Protein AF-A0A4U9IUX3-F1 (afdb_monomer_lite)

InterPro domains:
  IPR021675 Protein of unknown function DUF3261 [PF11659] (1-120)

Sequence (122 aa):
MLNADAQKVTLAGLSSVGIRLFLATYDATGIHTEQSIVVPQLPPASQVLADVMLSHWPIDAWLPQLPKGWTLRDRGDRRELRNADGALVTEIVYLQRKGKRQPISIEQQAFHYHITIQYLDD

pLDDT: mean 92.59, std 6.25, range [53.72, 98.5]

Foldseek 3Di:
DWDDDPFKIKDWDADPVGHTQKIWMQGPVGIDIDGPDDDPLDDDPVVVVVQVCVQPDDPVVCVVVDDPLWDWDDDPQWIFTADNVRHTAKIWGWDQDPNDTHTQKIQGDVSGDMDGDDDPDD

Organism: NCBI:txid83655

Radius of gyration: 14.85 Å; chains: 1; bounding box: 35×32×42 Å

Structure (mmCIF, N/CA/C/O backbone):
data_AF-A0A4U9IUX3-F1
#
_entry.id   AF-A0A4U9IUX3-F1
#
loop_
_atom_site.group_PDB
_atom_site.id
_atom_site.type_symbol
_atom_site.label_atom_id
_atom_site.label_alt_id
_atom_site.label_comp_id
_atom_site.label_asym_id
_atom_site.label_entity_id
_atom_site.label_seq_id
_atom_site.pdbx_PDB_ins_code
_atom_site.Cartn_x
_atom_site.Cartn_y
_atom_site.Cartn_z
_atom_site.occupancy
_atom_site.B_iso_or_equiv
_atom_site.auth_seq_id
_atom_site.auth_comp_id
_atom_site.auth_asym_id
_atom_site.auth_atom_id
_atom_site.pdbx_PDB_model_num
ATOM 1 N N . MET A 1 1 ? 0.260 -1.739 13.385 1.00 86.25 1 MET A N 1
ATOM 2 C CA . MET A 1 1 ? 0.696 -3.154 13.416 1.00 86.25 1 MET A CA 1
ATOM 3 C C . MET A 1 1 ? 0.174 -3.853 12.174 1.00 86.25 1 MET A C 1
ATOM 5 O O . MET A 1 1 ? -1.020 -3.744 11.920 1.00 86.25 1 MET A O 1
ATOM 9 N N . LEU A 1 2 ? 1.047 -4.512 11.410 1.00 90.00 2 LEU A N 1
ATOM 10 C CA . LEU A 1 2 ? 0.697 -5.267 10.202 1.00 90.00 2 LEU A CA 1
ATOM 11 C C . LEU A 1 2 ? 0.809 -6.766 10.497 1.00 90.00 2 LEU A C 1
ATOM 13 O O . LEU A 1 2 ? 1.804 -7.197 11.073 1.00 90.00 2 LEU A O 1
ATOM 17 N N . ASN A 1 3 ? -0.192 -7.542 10.102 1.00 91.50 3 ASN A N 1
ATOM 18 C CA . ASN A 1 3 ? -0.169 -8.999 10.145 1.00 91.50 3 ASN A CA 1
ATOM 19 C C . ASN A 1 3 ? -0.665 -9.539 8.799 1.00 91.50 3 ASN A C 1
ATOM 21 O O . ASN A 1 3 ? -1.592 -8.973 8.222 1.00 91.50 3 ASN A O 1
ATOM 25 N N . ALA A 1 4 ? -0.045 -10.595 8.289 1.00 91.19 4 ALA A N 1
ATOM 26 C CA . ALA A 1 4 ? -0.413 -11.207 7.023 1.00 91.19 4 ALA A CA 1
ATOM 27 C C . ALA A 1 4 ? -0.223 -12.722 7.094 1.00 91.19 4 ALA A C 1
ATOM 29 O O . ALA A 1 4 ? 0.810 -13.207 7.556 1.00 91.19 4 ALA A O 1
ATOM 30 N N . ASP A 1 5 ? -1.212 -13.451 6.593 1.00 92.25 5 ASP A N 1
ATOM 31 C CA . ASP A 1 5 ? -1.169 -14.893 6.385 1.00 92.25 5 ASP A CA 1
ATOM 32 C C . ASP A 1 5 ? -1.716 -15.237 4.985 1.00 92.25 5 ASP A C 1
ATOM 34 O O . ASP A 1 5 ? -1.928 -14.359 4.147 1.00 92.25 5 ASP A O 1
ATOM 38 N N . ALA A 1 6 ? -1.907 -16.526 4.696 1.00 90.12 6 ALA A N 1
ATOM 39 C CA . ALA A 1 6 ? -2.390 -16.976 3.390 1.00 90.12 6 ALA A CA 1
ATOM 40 C C . ALA A 1 6 ? -3.852 -16.585 3.086 1.00 90.12 6 ALA A C 1
ATOM 42 O O . ALA A 1 6 ? -4.277 -16.704 1.940 1.00 90.12 6 ALA A O 1
ATOM 43 N N . GLN A 1 7 ? -4.632 -16.182 4.090 1.00 92.94 7 GLN A N 1
ATOM 44 C CA . GLN A 1 7 ? -6.061 -15.882 3.978 1.00 92.94 7 GLN A CA 1
ATOM 45 C C . GLN A 1 7 ? -6.350 -14.383 4.032 1.00 92.94 7 GLN A C 1
ATOM 47 O O . GLN A 1 7 ? -7.310 -13.928 3.407 1.00 92.94 7 GLN A O 1
ATOM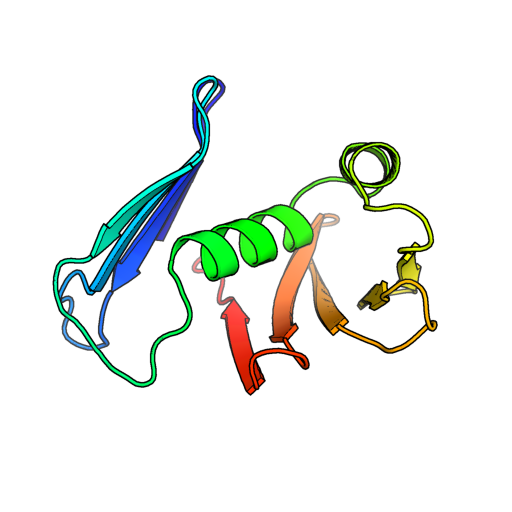 52 N N . LYS A 1 8 ? -5.559 -13.617 4.790 1.00 94.94 8 LYS A N 1
ATOM 53 C CA . LYS A 1 8 ? -5.837 -12.199 5.011 1.00 94.94 8 LYS A CA 1
ATOM 54 C C . LYS A 1 8 ? -4.609 -11.362 5.339 1.00 94.94 8 LYS A C 1
ATOM 56 O O . LYS A 1 8 ? -3.591 -11.847 5.831 1.00 94.94 8 LYS A O 1
ATOM 61 N N . VAL A 1 9 ? -4.773 -10.059 5.144 1.00 95.75 9 VAL A N 1
ATOM 62 C CA . VAL A 1 9 ? -3.866 -9.010 5.614 1.00 95.75 9 VAL A CA 1
ATOM 63 C C . VAL A 1 9 ? -4.634 -8.104 6.562 1.00 95.75 9 VAL A C 1
ATOM 65 O O . VAL A 1 9 ? -5.714 -7.628 6.228 1.00 95.75 9 VAL A O 1
ATOM 68 N N . THR A 1 10 ? -4.078 -7.832 7.735 1.00 95.56 10 THR A N 1
ATOM 69 C CA . THR A 1 10 ? -4.688 -6.966 8.742 1.00 95.56 10 THR A CA 1
ATOM 70 C C . THR A 1 10 ? -3.734 -5.848 9.143 1.00 95.56 10 THR A C 1
ATOM 72 O O . THR A 1 10 ? -2.580 -6.092 9.497 1.00 95.56 10 THR A O 1
ATOM 75 N N . LEU A 1 11 ? -4.236 -4.615 9.146 1.00 95.69 11 LEU A N 1
ATOM 76 C CA . LEU A 1 11 ? -3.534 -3.419 9.594 1.00 95.69 11 LEU A CA 1
ATOM 77 C C . LEU A 1 11 ? -4.312 -2.738 10.723 1.00 95.69 11 LEU A C 1
ATOM 79 O O . LEU A 1 11 ? -5.419 -2.243 10.526 1.00 95.69 11 LEU A O 1
ATOM 83 N N . ALA A 1 12 ? -3.704 -2.670 11.905 1.00 94.31 12 ALA A N 1
ATOM 84 C CA . ALA A 1 12 ? -4.214 -1.891 13.029 1.00 94.31 12 ALA A CA 1
ATOM 85 C C . ALA A 1 12 ? -3.469 -0.554 13.144 1.00 94.31 12 ALA A C 1
ATOM 87 O O . ALA A 1 12 ? -2.236 -0.540 13.260 1.00 94.31 12 ALA A O 1
ATOM 88 N N . GLY A 1 13 ? -4.215 0.550 13.159 1.00 92.25 13 GLY A N 1
ATOM 89 C CA . GLY A 1 13 ? -3.711 1.885 13.473 1.00 92.25 13 GLY A CA 1
ATOM 90 C C . GLY A 1 13 ? -3.863 2.176 14.963 1.00 92.25 13 GLY A C 1
ATOM 91 O O . GLY A 1 13 ? -4.965 2.062 15.500 1.00 92.25 13 GLY A O 1
ATOM 92 N N . LEU A 1 14 ? -2.772 2.549 15.630 1.00 92.12 14 LEU A N 1
ATOM 93 C CA . LEU A 1 14 ? -2.757 2.898 17.052 1.00 92.12 14 LEU A CA 1
ATOM 94 C C . LEU A 1 14 ? -2.326 4.358 17.223 1.00 92.12 14 LEU A C 1
ATOM 96 O O . LEU A 1 14 ? -1.490 4.845 16.463 1.00 92.12 14 LEU A O 1
ATOM 100 N N . SER A 1 15 ? -2.870 5.050 18.222 1.00 89.62 15 SER A N 1
ATOM 101 C CA . SER A 1 15 ? -2.337 6.339 18.667 1.00 89.62 15 SER A CA 1
ATOM 102 C C . SER A 1 15 ? -1.014 6.150 19.417 1.00 89.62 15 SER A C 1
ATOM 104 O O . SER A 1 15 ? -0.673 5.042 19.834 1.00 89.62 15 SER A O 1
ATOM 106 N N . SER A 1 16 ? -0.295 7.247 19.664 1.00 86.00 16 SER A N 1
ATOM 107 C CA . SER A 1 16 ? 0.950 7.240 20.448 1.00 86.00 16 SER A CA 1
ATOM 108 C C . SER A 1 16 ? 0.783 6.731 21.885 1.00 86.00 16 SER A C 1
ATOM 110 O O . SER A 1 16 ? 1.753 6.291 22.490 1.00 86.00 16 SER A O 1
ATOM 112 N N . VAL A 1 17 ? -0.441 6.757 22.423 1.00 90.62 17 VAL A N 1
ATOM 113 C CA . VAL A 1 17 ? -0.786 6.253 23.764 1.00 90.62 17 VAL A CA 1
ATOM 114 C C . VAL A 1 17 ? -1.449 4.867 23.732 1.00 90.62 17 VAL A C 1
ATOM 116 O O . VAL A 1 17 ? -1.966 4.408 24.745 1.00 90.62 17 VAL A O 1
ATOM 119 N N . GLY A 1 18 ? -1.462 4.193 22.576 1.00 89.12 18 GLY A N 1
ATOM 120 C CA . GLY A 1 18 ? -1.949 2.815 22.434 1.00 89.12 18 GLY A CA 1
ATOM 121 C C . GLY A 1 18 ? -3.448 2.660 22.152 1.00 89.12 18 GLY A C 1
ATOM 122 O O . GLY A 1 18 ? -3.952 1.539 22.147 1.00 89.12 18 GLY A O 1
ATOM 123 N N . ILE A 1 19 ? -4.180 3.745 21.880 1.00 90.44 19 ILE A N 1
ATOM 124 C CA . ILE A 1 19 ? -5.609 3.665 21.527 1.00 90.44 19 ILE A CA 1
ATOM 125 C C . ILE A 1 19 ? -5.746 3.139 20.098 1.00 90.44 19 ILE A C 1
ATOM 127 O O . ILE A 1 19 ? -5.134 3.683 19.180 1.00 90.44 19 ILE A O 1
ATOM 131 N N . ARG A 1 20 ? -6.592 2.126 19.878 1.00 92.31 20 ARG A N 1
ATOM 132 C CA . ARG A 1 20 ? -6.896 1.617 18.533 1.00 92.31 20 ARG A CA 1
ATOM 133 C C . ARG A 1 20 ? -7.739 2.622 17.756 1.00 92.31 20 ARG A C 1
ATOM 135 O O . ARG A 1 20 ? -8.924 2.762 18.032 1.00 92.31 20 ARG A O 1
ATOM 142 N N . LEU A 1 21 ? -7.148 3.269 16.759 1.00 92.06 21 LEU A N 1
ATOM 143 C CA . LEU A 1 21 ? -7.811 4.238 15.884 1.00 92.06 21 LEU A CA 1
ATOM 144 C C . LEU A 1 21 ? -8.662 3.531 14.825 1.00 92.06 21 LEU A C 1
ATOM 146 O O . LEU A 1 21 ? -9.826 3.877 14.628 1.00 92.06 21 LEU A O 1
ATOM 150 N N . PHE A 1 22 ? -8.094 2.503 14.191 1.00 93.50 22 PHE A N 1
ATOM 151 C CA . PHE A 1 22 ? -8.782 1.693 13.193 1.00 93.50 22 PHE A CA 1
ATOM 152 C C . PHE A 1 22 ? -8.218 0.272 13.108 1.00 93.50 22 PHE A C 1
ATOM 154 O O . PHE A 1 22 ? -7.092 -0.001 13.539 1.00 93.50 22 PHE A O 1
ATOM 161 N N . LEU A 1 23 ? -8.994 -0.610 12.488 1.00 95.12 23 LEU A N 1
ATOM 162 C CA . LEU A 1 23 ? -8.582 -1.913 11.986 1.00 95.12 23 LEU A CA 1
ATOM 163 C C . LEU A 1 23 ? -9.016 -2.017 10.522 1.00 95.12 23 LEU A C 1
ATOM 165 O O . LEU A 1 23 ? -10.178 -1.774 10.215 1.00 95.12 23 LEU A O 1
ATOM 169 N N . ALA A 1 24 ? -8.103 -2.376 9.628 1.00 96.19 24 ALA A N 1
ATOM 170 C CA . ALA A 1 24 ? -8.404 -2.678 8.235 1.00 96.19 24 ALA A CA 1
ATOM 171 C C . ALA A 1 24 ? -7.999 -4.122 7.939 1.00 96.19 24 ALA A C 1
ATOM 173 O O . ALA A 1 24 ? -6.876 -4.516 8.251 1.00 96.19 24 ALA A O 1
ATOM 174 N N . THR A 1 25 ? -8.896 -4.900 7.345 1.00 96.75 25 THR A N 1
ATOM 175 C CA . THR A 1 25 ? -8.646 -6.287 6.946 1.00 96.75 25 THR A CA 1
ATOM 176 C C . THR A 1 25 ? -8.934 -6.439 5.465 1.00 96.75 25 THR A C 1
ATOM 178 O O . THR A 1 25 ? -10.001 -6.045 5.010 1.00 96.75 25 THR A O 1
ATOM 181 N N . TYR A 1 26 ? -7.991 -7.005 4.725 1.00 95.44 26 TYR A N 1
ATOM 182 C CA . TYR A 1 26 ? -8.184 -7.452 3.354 1.00 95.44 26 TYR A CA 1
ATOM 183 C C . TYR A 1 26 ? -8.206 -8.978 3.323 1.00 95.44 26 TYR A C 1
ATOM 185 O O . TYR A 1 26 ? -7.259 -9.612 3.792 1.00 95.44 26 TYR A O 1
ATOM 193 N N . ASP A 1 27 ? -9.277 -9.551 2.785 1.00 94.94 27 ASP A N 1
ATOM 194 C CA . ASP A 1 27 ? -9.450 -10.990 2.581 1.00 94.94 27 ASP A CA 1
ATOM 195 C C . ASP A 1 27 ? -10.153 -11.271 1.240 1.00 94.94 27 ASP A C 1
ATOM 197 O O . ASP A 1 27 ? -10.367 -10.371 0.423 1.00 94.94 27 ASP A O 1
ATOM 201 N N . ALA A 1 28 ? -10.520 -12.532 0.995 1.00 93.62 28 ALA A N 1
ATOM 202 C CA . ALA A 1 28 ? -11.162 -12.958 -0.250 1.00 93.62 28 ALA A CA 1
ATOM 203 C C . ALA A 1 28 ? -12.500 -12.247 -0.554 1.00 93.62 28 ALA A C 1
ATOM 205 O O . ALA A 1 28 ? -12.955 -12.263 -1.696 1.00 93.62 28 ALA A O 1
ATOM 206 N N . THR A 1 29 ? -13.139 -11.641 0.448 1.00 93.75 29 THR A N 1
ATOM 207 C CA . THR A 1 29 ? -14.429 -10.947 0.326 1.00 93.75 29 THR A CA 1
ATOM 208 C C . THR A 1 29 ? -14.288 -9.433 0.158 1.00 93.75 29 THR A C 1
ATOM 210 O O . THR A 1 29 ? -15.280 -8.758 -0.115 1.00 93.75 29 THR A O 1
ATOM 213 N N . GLY A 1 30 ? -13.069 -8.894 0.262 1.00 92.50 30 GLY A N 1
ATOM 214 C CA . GLY A 1 30 ? -12.770 -7.482 0.037 1.00 92.50 30 GLY A CA 1
ATOM 215 C C . GLY A 1 30 ? -12.062 -6.820 1.216 1.00 92.50 30 GLY A C 1
ATOM 216 O O . GLY A 1 30 ? -11.320 -7.461 1.958 1.00 92.50 30 GLY A O 1
ATOM 217 N N . ILE A 1 31 ? -12.250 -5.503 1.345 1.00 93.75 31 ILE A N 1
ATOM 218 C CA . ILE A 1 31 ? -11.666 -4.693 2.419 1.00 93.75 31 ILE A CA 1
ATOM 219 C C . ILE A 1 31 ? -12.740 -4.384 3.461 1.00 93.75 31 ILE A C 1
ATOM 221 O O . ILE A 1 31 ? -13.759 -3.772 3.146 1.00 93.75 31 ILE A O 1
ATOM 225 N N . HIS A 1 32 ? -12.455 -4.727 4.713 1.00 95.06 32 HIS A N 1
ATOM 226 C CA . HIS A 1 32 ? -13.291 -4.456 5.879 1.00 95.06 32 HIS A CA 1
ATOM 227 C C . HIS A 1 32 ? -12.586 -3.470 6.797 1.00 95.06 32 HIS A C 1
ATOM 229 O O . HIS A 1 32 ? -11.426 -3.678 7.154 1.00 95.06 32 HIS A O 1
ATOM 235 N N . THR A 1 33 ? -13.272 -2.402 7.200 1.00 93.81 33 THR A N 1
ATOM 236 C CA . THR A 1 33 ? -12.700 -1.383 8.087 1.00 93.81 33 THR A CA 1
ATOM 237 C C . THR A 1 33 ? -13.558 -1.178 9.324 1.00 93.81 33 THR A C 1
ATOM 239 O O . THR A 1 33 ? -14.740 -0.863 9.216 1.00 93.81 33 THR A O 1
ATOM 242 N N . GLU A 1 34 ? -12.939 -1.268 10.494 1.00 92.50 34 GLU A N 1
ATOM 243 C CA . GLU A 1 34 ? -13.504 -0.811 11.759 1.00 92.50 34 GLU A CA 1
ATOM 244 C C . GLU A 1 34 ? -12.807 0.486 12.158 1.00 92.50 34 GLU A C 1
ATOM 246 O O . GLU A 1 34 ? -11.586 0.512 12.321 1.00 92.50 34 GLU A O 1
ATOM 251 N N . GLN A 1 35 ? -13.567 1.561 12.353 1.00 88.44 35 GLN A N 1
ATOM 252 C CA . GLN A 1 35 ? -13.037 2.818 12.869 1.00 88.44 35 GLN A CA 1
ATOM 253 C C . GLN A 1 35 ? -13.539 3.018 14.295 1.00 88.44 35 GLN A C 1
ATOM 255 O O . GLN A 1 35 ? -14.735 3.186 14.518 1.00 88.44 35 GLN A O 1
ATOM 260 N N . SER A 1 36 ? -12.628 2.982 15.269 1.00 84.50 36 SER A N 1
ATOM 261 C CA . SER A 1 36 ? -13.020 3.104 16.678 1.00 84.50 36 SER A CA 1
ATOM 262 C C . SER A 1 36 ? -13.339 4.553 17.054 1.00 84.50 36 SER A C 1
ATOM 264 O O . SER A 1 36 ? -14.128 4.790 17.962 1.00 84.50 36 SER A O 1
ATOM 266 N N . ILE A 1 37 ? -12.684 5.523 16.401 1.00 80.31 37 ILE A N 1
ATOM 267 C CA . ILE A 1 37 ? -12.830 6.960 16.670 1.00 80.31 37 ILE A CA 1
ATOM 268 C C . ILE A 1 37 ? -12.744 7.733 15.349 1.00 80.31 37 ILE A C 1
ATOM 270 O O . ILE A 1 37 ? -11.856 7.491 14.526 1.00 80.31 37 ILE A O 1
ATOM 274 N N . VAL A 1 38 ? -13.641 8.701 15.156 1.00 74.00 38 VAL A N 1
ATOM 275 C CA . VAL A 1 38 ? -13.556 9.648 14.038 1.00 74.00 38 VAL A CA 1
ATOM 276 C C . VAL A 1 38 ? -12.523 10.717 14.377 1.00 74.00 38 VAL A C 1
ATOM 278 O O . VAL A 1 38 ? -12.738 11.549 15.254 1.00 74.00 38 VAL A O 1
ATOM 281 N N . VAL A 1 39 ? -11.394 10.689 13.674 1.00 77.06 39 VAL A N 1
ATOM 282 C CA . VAL A 1 39 ? -10.344 11.705 13.775 1.00 77.06 39 VAL A CA 1
ATOM 283 C C . VAL A 1 39 ? -10.274 12.403 12.416 1.00 77.06 39 VAL A C 1
ATOM 285 O O . VAL A 1 39 ? -9.842 11.767 11.457 1.00 77.06 39 VAL A O 1
ATOM 288 N N . PRO A 1 40 ? -10.697 13.677 12.296 1.00 74.50 40 PRO A N 1
ATOM 289 C CA . PRO A 1 40 ? -10.865 14.351 11.001 1.00 74.50 40 PRO A CA 1
ATOM 290 C C . PRO A 1 40 ? -9.610 14.415 10.124 1.00 74.50 40 PRO A C 1
ATOM 292 O O . PRO A 1 40 ? -9.716 14.575 8.916 1.00 74.50 40 PRO A O 1
ATOM 295 N N . GLN A 1 41 ? -8.428 14.318 10.732 1.00 80.31 41 GLN A N 1
ATOM 296 C CA . GLN A 1 41 ? -7.144 14.403 10.037 1.00 80.31 41 GLN A CA 1
ATOM 297 C C . GLN A 1 41 ? -6.552 13.034 9.676 1.00 80.31 41 GLN A C 1
ATOM 299 O O . GLN A 1 41 ? -5.478 12.983 9.083 1.00 80.31 41 GLN A O 1
ATOM 304 N N . LEU A 1 42 ? -7.202 11.924 10.049 1.00 83.19 42 LEU A N 1
ATOM 305 C CA . LEU A 1 42 ? -6.707 10.605 9.671 1.00 83.19 42 LEU A CA 1
ATOM 306 C C . LEU A 1 42 ? -7.140 10.253 8.245 1.00 83.19 42 LEU A C 1
ATOM 308 O O . LEU A 1 42 ? -8.318 10.404 7.912 1.00 83.19 42 LEU A O 1
ATOM 312 N N . PRO A 1 43 ? -6.224 9.716 7.423 1.00 87.50 43 PRO A N 1
ATOM 313 C CA . PRO A 1 43 ? -6.607 9.139 6.147 1.00 87.50 43 PRO A CA 1
ATOM 314 C C . PRO A 1 43 ? -7.533 7.926 6.348 1.00 87.50 43 PRO A C 1
ATOM 316 O O . PRO A 1 43 ? -7.479 7.266 7.394 1.00 87.50 43 PRO A O 1
ATOM 319 N N . PRO A 1 44 ? -8.362 7.582 5.345 1.00 89.81 44 PRO A N 1
ATOM 320 C CA . PRO A 1 44 ? -9.192 6.384 5.395 1.00 89.81 44 PRO A CA 1
ATOM 321 C C . PRO A 1 44 ? -8.356 5.120 5.634 1.00 89.81 44 PRO A C 1
ATOM 323 O O . PRO A 1 44 ? -7.348 4.895 4.967 1.00 89.81 44 PRO A O 1
ATOM 326 N N . ALA A 1 45 ? -8.800 4.252 6.547 1.00 92.38 45 ALA A N 1
ATOM 327 C CA . ALA A 1 45 ? -8.068 3.037 6.919 1.00 92.38 45 ALA A CA 1
ATOM 328 C C . ALA A 1 45 ? -7.797 2.100 5.725 1.00 92.38 45 ALA A C 1
ATOM 330 O O . ALA A 1 45 ? -6.725 1.503 5.627 1.00 92.38 45 ALA A O 1
ATOM 331 N N . SER A 1 46 ? -8.751 2.005 4.795 1.00 92.38 46 SER A N 1
ATOM 332 C CA . SER A 1 46 ? -8.613 1.248 3.547 1.00 92.38 46 SER A CA 1
ATOM 333 C C . SER A 1 46 ? -7.510 1.803 2.646 1.00 92.38 46 SER A C 1
ATOM 335 O O . SER A 1 46 ? -6.762 1.026 2.058 1.00 92.38 46 SER A O 1
ATOM 337 N N . GLN A 1 47 ? -7.369 3.129 2.577 1.00 92.31 47 GLN A N 1
ATOM 338 C CA . GLN A 1 47 ? -6.324 3.788 1.799 1.00 92.31 47 GLN A CA 1
ATOM 339 C C . GLN A 1 47 ? -4.941 3.519 2.409 1.00 92.31 47 GLN A C 1
ATOM 341 O O . GLN A 1 47 ? -4.022 3.134 1.690 1.00 92.31 47 GLN A O 1
ATOM 346 N N . VAL A 1 48 ? -4.807 3.631 3.736 1.00 94.25 48 VAL A N 1
ATOM 347 C CA . VAL A 1 48 ? -3.548 3.302 4.427 1.00 94.25 48 VAL A CA 1
ATOM 348 C C . VAL A 1 48 ? -3.169 1.837 4.195 1.00 94.25 48 VAL A C 1
ATOM 350 O O . VAL A 1 48 ? -2.010 1.537 3.911 1.00 94.25 48 VAL A O 1
ATOM 353 N N . LEU A 1 49 ? -4.135 0.914 4.277 1.00 95.25 49 LEU A N 1
ATOM 354 C CA . LEU A 1 49 ? -3.897 -0.499 3.979 1.00 95.25 49 LEU A CA 1
ATOM 355 C C . LEU A 1 49 ? -3.432 -0.700 2.530 1.00 95.25 49 LEU A C 1
ATOM 357 O O . LEU A 1 49 ? -2.450 -1.407 2.309 1.00 95.25 49 LEU A O 1
ATOM 361 N N . ALA A 1 50 ? -4.088 -0.057 1.562 1.00 93.75 50 ALA A N 1
ATOM 362 C CA . ALA A 1 50 ? -3.718 -0.146 0.153 1.00 93.75 50 ALA A CA 1
ATOM 363 C C . ALA A 1 50 ? -2.284 0.348 -0.100 1.00 93.75 50 ALA A C 1
ATOM 365 O O . ALA A 1 50 ? -1.517 -0.343 -0.767 1.00 93.75 50 ALA A O 1
ATOM 366 N N . ASP A 1 51 ? -1.886 1.478 0.488 1.00 95.62 51 ASP A N 1
ATOM 367 C CA . ASP A 1 51 ? -0.521 2.006 0.375 1.00 95.62 51 ASP A CA 1
ATOM 368 C C . ASP A 1 51 ? 0.518 1.060 1.003 1.00 95.62 51 ASP A C 1
ATOM 370 O O . ASP A 1 51 ? 1.573 0.787 0.417 1.00 95.62 51 ASP A O 1
ATOM 374 N N . VAL A 1 52 ? 0.211 0.484 2.171 1.00 95.44 52 VAL A N 1
ATOM 375 C CA . VAL A 1 52 ? 1.081 -0.509 2.819 1.00 95.44 52 VAL A CA 1
ATOM 376 C C . VAL A 1 52 ? 1.211 -1.769 1.956 1.00 95.44 52 VAL A C 1
ATOM 378 O O . VAL A 1 52 ? 2.323 -2.270 1.784 1.00 95.44 52 VAL A O 1
ATOM 381 N N . MET A 1 53 ? 0.132 -2.258 1.347 1.00 94.56 53 MET A N 1
ATOM 382 C CA . MET A 1 53 ? 0.199 -3.388 0.413 1.00 94.56 53 MET A CA 1
ATOM 383 C C . MET A 1 53 ? 0.985 -3.032 -0.860 1.00 94.56 53 MET A C 1
ATOM 385 O O . MET A 1 53 ? 1.836 -3.808 -1.301 1.00 94.56 53 MET A O 1
ATOM 389 N N . LEU A 1 54 ? 0.770 -1.842 -1.425 1.00 95.81 54 LEU A N 1
ATOM 390 C CA . LEU A 1 54 ? 1.488 -1.343 -2.603 1.00 95.81 54 LEU A CA 1
ATOM 391 C C . LEU A 1 54 ? 2.999 -1.257 -2.359 1.00 95.81 54 LEU A C 1
ATOM 393 O O . LEU A 1 54 ? 3.796 -1.532 -3.262 1.00 95.81 54 LEU A O 1
ATOM 397 N N . SER A 1 55 ? 3.397 -0.916 -1.132 1.00 96.38 55 SER A N 1
ATOM 398 C CA . SER A 1 55 ? 4.804 -0.849 -0.742 1.00 96.38 55 SER A CA 1
ATOM 399 C C . SER A 1 55 ? 5.468 -2.222 -0.608 1.00 96.38 55 SER A C 1
ATOM 401 O O . SER A 1 55 ? 6.643 -2.337 -0.947 1.00 96.38 55 SER A O 1
ATOM 403 N N . HIS A 1 56 ? 4.747 -3.268 -0.192 1.00 94.31 56 HIS A N 1
ATOM 404 C CA . HIS A 1 56 ? 5.338 -4.586 0.087 1.00 94.31 56 HIS A CA 1
ATOM 405 C C . HIS A 1 56 ? 5.242 -5.591 -1.070 1.00 94.31 56 HIS A C 1
ATOM 407 O O . HIS A 1 56 ? 6.139 -6.419 -1.231 1.00 94.31 56 HIS A O 1
ATOM 413 N N . TRP A 1 57 ? 4.180 -5.554 -1.877 1.00 92.75 57 TRP A N 1
ATOM 414 C CA . TRP A 1 57 ? 3.960 -6.577 -2.905 1.00 92.75 57 TRP A CA 1
ATOM 415 C C . TRP A 1 57 ? 4.851 -6.359 -4.140 1.00 92.75 57 TRP A C 1
ATOM 417 O O . TRP A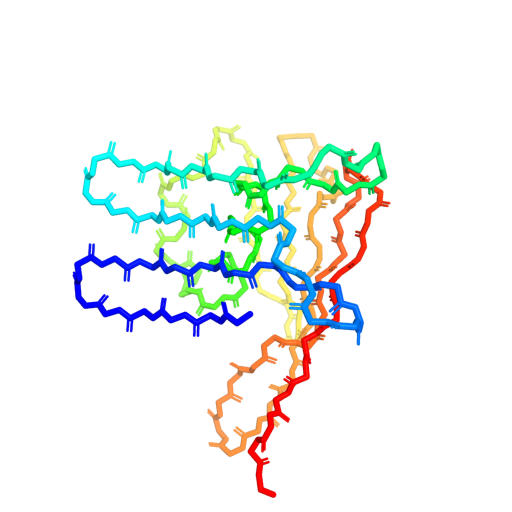 1 57 ? 5.198 -5.217 -4.466 1.00 92.75 57 TRP A O 1
ATOM 427 N N . PRO A 1 58 ? 5.216 -7.431 -4.872 1.00 93.88 58 PRO A N 1
ATOM 428 C CA . PRO A 1 58 ? 5.933 -7.312 -6.139 1.00 93.88 58 PRO A CA 1
ATOM 429 C C . PRO A 1 58 ? 5.177 -6.433 -7.138 1.00 93.88 58 PRO A C 1
ATOM 431 O O . PRO A 1 58 ? 3.948 -6.452 -7.185 1.00 93.88 58 PRO A O 1
ATOM 434 N N . ILE A 1 59 ? 5.912 -5.676 -7.957 1.00 94.75 59 ILE A N 1
ATOM 435 C CA . ILE A 1 59 ? 5.310 -4.760 -8.935 1.00 94.75 59 ILE A CA 1
ATOM 436 C C . ILE A 1 59 ? 4.406 -5.502 -9.928 1.00 94.75 59 ILE A C 1
ATOM 438 O O . ILE A 1 59 ? 3.302 -5.046 -10.216 1.00 94.75 59 ILE A O 1
ATOM 442 N N . ASP A 1 60 ? 4.820 -6.695 -10.354 1.00 95.00 60 ASP A N 1
ATOM 443 C CA . ASP A 1 60 ? 4.099 -7.515 -11.330 1.00 95.00 60 ASP A CA 1
ATOM 444 C C . ASP A 1 60 ? 2.748 -8.019 -10.810 1.00 95.00 60 ASP A C 1
ATOM 446 O O . ASP A 1 60 ? 1.837 -8.251 -11.599 1.00 95.00 60 ASP A O 1
ATOM 450 N N . ALA A 1 61 ? 2.582 -8.139 -9.488 1.00 93.75 61 ALA A N 1
ATOM 451 C CA . ALA A 1 61 ? 1.291 -8.478 -8.891 1.00 93.75 61 ALA A CA 1
ATOM 452 C C . ALA A 1 61 ? 0.291 -7.310 -8.977 1.00 93.75 61 ALA A C 1
ATOM 454 O O . ALA A 1 61 ? -0.919 -7.530 -8.992 1.00 93.75 61 ALA A O 1
ATOM 455 N N . TRP A 1 62 ? 0.792 -6.073 -9.045 1.00 94.44 62 TRP A N 1
ATOM 456 C CA . TRP A 1 62 ? -0.023 -4.861 -9.095 1.00 94.44 62 TRP A CA 1
ATOM 457 C C . TRP A 1 62 ? -0.351 -4.407 -10.509 1.00 94.44 62 TRP A C 1
ATOM 459 O O . TRP A 1 62 ? -1.458 -3.927 -10.732 1.00 94.44 62 TRP A O 1
ATOM 469 N N . LEU A 1 63 ? 0.577 -4.551 -11.461 1.00 94.62 63 LEU A N 1
ATOM 470 C CA . LEU A 1 63 ? 0.409 -4.037 -12.826 1.00 94.62 63 LEU A CA 1
ATOM 471 C C . LEU A 1 63 ? -0.930 -4.432 -13.490 1.00 94.62 63 LEU A C 1
ATOM 473 O O . LEU A 1 63 ? -1.560 -3.540 -14.061 1.00 94.62 63 LEU A O 1
ATOM 477 N N . PRO A 1 64 ? -1.425 -5.686 -13.393 1.00 95.12 64 PRO A N 1
ATOM 478 C CA . PRO A 1 64 ? -2.707 -6.072 -13.993 1.00 95.12 64 PRO A CA 1
ATOM 479 C C . PRO A 1 64 ? -3.933 -5.437 -13.322 1.00 95.12 64 PRO A C 1
ATOM 481 O O . PRO A 1 64 ? -4.996 -5.378 -13.930 1.00 95.12 64 PRO A O 1
ATOM 484 N N . GLN A 1 65 ? -3.788 -4.989 -12.074 1.00 93.56 65 GLN A N 1
ATOM 485 C CA . GLN A 1 65 ? -4.871 -4.462 -11.241 1.00 93.56 65 GLN A CA 1
ATOM 486 C C . GLN A 1 65 ? -4.987 -2.934 -11.317 1.00 93.56 65 GLN A C 1
ATOM 488 O O . GLN A 1 65 ? -5.897 -2.351 -10.726 1.00 93.56 65 GLN A O 1
ATOM 493 N N . LEU A 1 66 ? -4.058 -2.261 -12.004 1.00 95.12 66 LEU A N 1
ATOM 494 C CA . LEU A 1 66 ? -4.065 -0.806 -12.095 1.00 95.12 66 LEU A CA 1
ATOM 495 C C . 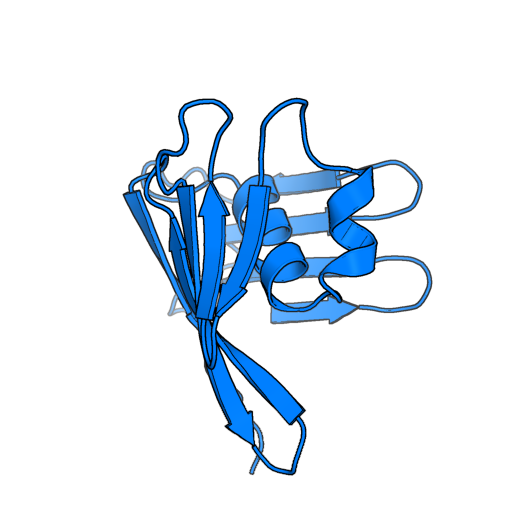LEU A 1 66 ? -5.222 -0.308 -12.974 1.00 95.12 66 LEU A C 1
ATOM 497 O O . LEU A 1 66 ? -5.509 -0.901 -14.019 1.00 95.12 66 LEU A O 1
ATOM 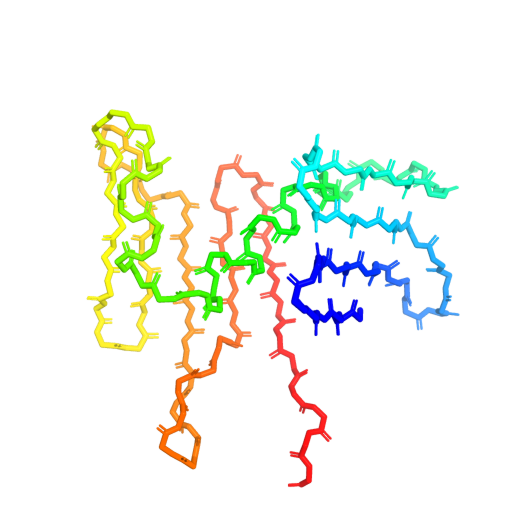501 N N . PRO A 1 67 ? -5.853 0.828 -12.620 1.00 95.38 67 PRO A N 1
ATOM 502 C CA . PRO A 1 67 ? -6.807 1.472 -13.508 1.00 95.38 67 PRO A CA 1
ATOM 503 C C . PRO A 1 67 ? -6.163 1.831 -14.852 1.00 95.38 67 PRO A C 1
ATOM 505 O O . PRO A 1 67 ? -4.960 2.087 -14.952 1.00 95.38 67 PRO A O 1
ATOM 508 N N . LYS A 1 68 ? -6.975 1.906 -15.910 1.00 96.69 68 LYS A N 1
ATOM 509 C CA . LYS A 1 68 ? -6.490 2.229 -17.257 1.00 96.69 68 LYS A CA 1
ATOM 510 C C . LYS A 1 68 ? -5.681 3.535 -17.261 1.00 96.69 68 LYS A C 1
ATOM 512 O O . LYS A 1 68 ? -6.142 4.560 -16.767 1.00 96.69 68 LYS A O 1
ATOM 517 N N . GLY A 1 69 ? -4.492 3.489 -17.861 1.00 96.94 69 GLY A N 1
ATOM 518 C CA . GLY A 1 69 ? -3.585 4.635 -17.990 1.00 96.94 69 GLY A CA 1
ATOM 519 C C . GLY A 1 69 ? -2.695 4.885 -16.771 1.00 96.94 69 GLY A C 1
ATOM 520 O O . GLY A 1 69 ? -1.708 5.603 -16.899 1.00 96.94 69 GLY A O 1
ATOM 521 N N . TRP A 1 70 ? -2.982 4.276 -15.617 1.00 97.81 70 TRP A N 1
ATOM 522 C CA . TRP A 1 70 ? -2.102 4.380 -14.457 1.00 97.81 70 TRP A CA 1
ATOM 523 C C . TRP A 1 70 ? -0.810 3.609 -14.695 1.00 97.81 70 TRP A C 1
ATOM 525 O O . TRP A 1 70 ? -0.774 2.599 -15.401 1.00 97.81 70 TRP A O 1
ATOM 535 N N . THR A 1 71 ? 0.269 4.087 -14.084 1.00 97.81 71 THR A N 1
ATOM 536 C CA . THR A 1 71 ? 1.574 3.434 -14.178 1.00 97.81 71 THR A CA 1
ATOM 537 C C . THR A 1 71 ? 2.174 3.248 -12.798 1.00 97.81 71 THR A C 1
ATOM 539 O O . THR A 1 71 ? 2.107 4.139 -11.957 1.00 97.81 71 THR A O 1
ATOM 542 N N . LEU A 1 72 ? 2.784 2.087 -12.582 1.00 98.12 72 LEU A N 1
ATOM 543 C CA . LEU A 1 72 ? 3.586 1.783 -11.407 1.00 98.12 72 LEU A CA 1
ATOM 544 C C . LEU A 1 72 ? 4.986 1.434 -11.894 1.00 98.12 72 LEU A C 1
ATOM 546 O O . LEU A 1 72 ? 5.129 0.610 -12.799 1.00 98.12 72 LEU A O 1
ATOM 550 N N . ARG A 1 73 ? 6.016 2.091 -11.358 1.00 97.75 73 ARG A N 1
ATOM 551 C CA . ARG A 1 73 ? 7.408 1.863 -11.776 1.00 97.75 73 ARG A CA 1
ATOM 552 C C . ARG A 1 73 ? 8.344 1.862 -10.580 1.00 97.75 73 ARG A C 1
ATOM 554 O O . ARG A 1 73 ? 8.299 2.780 -9.769 1.00 97.75 73 ARG A O 1
ATOM 561 N N . ASP A 1 74 ? 9.228 0.872 -10.526 1.00 96.75 74 ASP A N 1
ATOM 562 C CA . ASP A 1 74 ? 10.381 0.879 -9.627 1.00 96.75 74 ASP A CA 1
ATOM 563 C C . ASP A 1 74 ? 11.561 1.598 -10.306 1.00 96.75 74 ASP A C 1
ATOM 565 O O . ASP A 1 74 ? 11.887 1.331 -11.465 1.00 96.75 74 ASP A O 1
ATOM 569 N N . ARG A 1 75 ? 12.188 2.538 -9.594 1.00 93.88 75 ARG A N 1
ATOM 570 C CA . ARG A 1 75 ? 13.350 3.323 -10.032 1.00 93.88 75 ARG A CA 1
ATOM 571 C C . ARG A 1 75 ? 14.376 3.358 -8.907 1.00 93.88 75 ARG A C 1
ATOM 573 O O . ARG A 1 75 ? 14.248 4.143 -7.974 1.00 93.88 75 ARG A O 1
ATOM 580 N N . GLY A 1 76 ? 15.378 2.486 -8.987 1.00 93.31 76 GLY A N 1
ATOM 581 C CA . GLY A 1 76 ? 16.371 2.341 -7.924 1.00 93.31 76 GLY A CA 1
ATOM 582 C C . GLY A 1 76 ? 15.717 1.968 -6.592 1.00 93.31 76 GLY A C 1
ATOM 583 O O . GLY A 1 76 ? 15.077 0.923 -6.468 1.00 93.31 76 GLY A O 1
ATOM 584 N N . ASP A 1 77 ? 15.867 2.837 -5.602 1.00 95.62 77 ASP A N 1
ATOM 585 C CA . ASP A 1 77 ? 15.308 2.704 -4.260 1.00 95.62 77 ASP A CA 1
ATOM 586 C C . ASP A 1 77 ? 13.883 3.262 -4.131 1.00 95.62 77 ASP A C 1
ATOM 588 O O . ASP A 1 77 ? 13.347 3.293 -3.029 1.00 95.62 77 ASP A O 1
ATOM 592 N N . ARG A 1 78 ? 13.234 3.656 -5.234 1.00 97.50 78 ARG A N 1
ATOM 593 C CA . ARG A 1 78 ? 11.885 4.238 -5.222 1.00 97.50 78 ARG A CA 1
ATOM 594 C C . ARG A 1 78 ? 10.871 3.432 -6.014 1.00 97.50 78 ARG A C 1
ATOM 596 O O . ARG A 1 78 ? 11.222 2.755 -6.980 1.00 97.50 78 ARG A O 1
ATOM 603 N N . ARG A 1 79 ? 9.604 3.531 -5.623 1.00 98.19 79 ARG A N 1
ATOM 604 C CA . ARG A 1 79 ? 8.440 3.132 -6.424 1.00 98.19 79 ARG A CA 1
ATOM 605 C C . ARG A 1 79 ? 7.545 4.340 -6.619 1.00 98.19 79 ARG A C 1
ATOM 607 O O . ARG A 1 79 ? 7.190 5.000 -5.649 1.00 98.19 79 ARG A O 1
ATOM 614 N N . GLU A 1 80 ? 7.163 4.598 -7.859 1.00 98.12 80 GLU A N 1
ATOM 615 C CA . GLU A 1 80 ? 6.269 5.694 -8.223 1.00 98.12 80 GLU A CA 1
ATOM 616 C C . GLU A 1 80 ? 4.969 5.127 -8.797 1.00 98.12 80 GLU A C 1
ATOM 618 O O . GLU A 1 80 ? 4.999 4.397 -9.793 1.00 98.12 80 GLU A O 1
ATOM 623 N N . LEU A 1 81 ? 3.838 5.491 -8.192 1.00 97.88 81 LEU A N 1
ATOM 624 C CA . LEU A 1 81 ? 2.504 5.325 -8.762 1.00 97.88 81 LEU A CA 1
ATOM 625 C C . LEU A 1 81 ? 2.073 6.653 -9.380 1.00 97.88 81 LEU A C 1
ATOM 627 O O . LEU A 1 81 ? 2.022 7.677 -8.695 1.00 97.88 81 LEU A O 1
ATOM 631 N N . ARG A 1 82 ? 1.741 6.636 -10.668 1.00 97.81 82 ARG A N 1
ATOM 632 C CA . ARG A 1 82 ? 1.252 7.803 -11.405 1.00 97.81 82 ARG A CA 1
ATOM 633 C C . ARG A 1 82 ? -0.129 7.534 -11.977 1.00 97.81 82 ARG A C 1
ATOM 635 O O . ARG A 1 82 ? -0.398 6.422 -12.438 1.00 97.81 82 ARG A O 1
ATOM 642 N N . ASN A 1 83 ? -0.981 8.553 -11.959 1.00 97.12 83 ASN A N 1
ATOM 643 C CA . ASN A 1 83 ? -2.318 8.479 -12.544 1.00 97.12 83 ASN A CA 1
ATOM 644 C C . ASN A 1 83 ? -2.265 8.486 -14.086 1.00 97.12 83 ASN A C 1
ATOM 646 O O . ASN A 1 83 ? -1.189 8.538 -14.688 1.00 97.12 83 ASN A O 1
ATOM 650 N N . ALA A 1 84 ? -3.437 8.453 -14.724 1.00 97.31 84 ALA A N 1
ATOM 651 C CA . ALA A 1 84 ? -3.565 8.462 -16.183 1.00 97.31 84 ALA A CA 1
ATOM 652 C C . ALA A 1 84 ? -2.987 9.719 -16.864 1.00 97.31 84 ALA A C 1
ATOM 654 O O . ALA A 1 84 ? -2.552 9.635 -18.010 1.00 97.31 84 ALA A O 1
ATOM 655 N N . ASP A 1 85 ? -2.921 10.846 -16.151 1.00 96.88 85 ASP A N 1
ATOM 656 C CA . ASP A 1 85 ? -2.331 12.102 -16.634 1.00 96.88 85 ASP A CA 1
ATOM 657 C C . ASP A 1 85 ? -0.806 12.160 -16.415 1.00 96.88 85 ASP A C 1
ATOM 659 O O . ASP A 1 85 ? -0.150 13.149 -16.739 1.00 96.88 85 ASP A O 1
ATOM 663 N N . GLY A 1 86 ? -0.216 11.108 -15.835 1.00 96.81 86 GLY A N 1
ATOM 664 C CA . GLY A 1 86 ? 1.205 11.041 -15.497 1.00 96.81 86 GLY A CA 1
ATOM 665 C C . GLY A 1 86 ? 1.590 11.777 -14.209 1.00 96.81 86 GLY A C 1
ATOM 666 O O . GLY A 1 86 ? 2.777 11.800 -13.855 1.00 96.81 86 GLY A O 1
ATOM 667 N N . ALA A 1 87 ? 0.624 12.339 -13.477 1.00 97.25 87 ALA A N 1
ATOM 668 C CA . ALA A 1 87 ? 0.860 12.988 -12.191 1.00 97.25 87 ALA A CA 1
ATOM 669 C C . ALA A 1 87 ? 1.259 11.955 -11.128 1.00 97.25 87 ALA A C 1
ATOM 671 O O . ALA A 1 87 ? 0.701 10.858 -11.075 1.00 97.25 87 ALA A O 1
ATOM 672 N N . LEU A 1 88 ? 2.239 12.300 -10.289 1.00 97.12 88 LEU A N 1
ATOM 673 C CA . LEU A 1 88 ? 2.701 11.449 -9.193 1.00 97.12 88 LEU A CA 1
ATOM 674 C C . LEU A 1 88 ? 1.648 11.421 -8.082 1.00 97.12 88 LEU A C 1
ATOM 676 O O . LEU A 1 88 ? 1.299 12.462 -7.539 1.00 97.12 88 LEU A O 1
ATOM 680 N N . VAL A 1 89 ? 1.148 10.227 -7.770 1.00 96.94 89 VAL A N 1
ATOM 681 C CA . VAL A 1 89 ? 0.133 9.998 -6.733 1.00 96.94 89 VAL A CA 1
ATOM 682 C C . VAL A 1 89 ? 0.795 9.459 -5.474 1.00 96.94 89 VAL A C 1
ATOM 684 O O . VAL A 1 89 ? 0.609 10.018 -4.398 1.00 96.94 89 VAL A O 1
ATOM 687 N N . THR A 1 90 ? 1.611 8.415 -5.618 1.00 97.69 90 THR A N 1
ATOM 688 C CA . THR A 1 90 ? 2.319 7.788 -4.497 1.00 97.69 90 THR A CA 1
ATOM 689 C C . THR A 1 90 ? 3.796 7.664 -4.828 1.00 97.69 90 THR A C 1
ATOM 691 O O . THR A 1 90 ? 4.147 7.141 -5.889 1.00 97.69 90 THR A O 1
ATOM 694 N N . GLU A 1 91 ? 4.661 8.088 -3.914 1.00 98.25 91 GLU A N 1
ATOM 695 C CA . GLU A 1 91 ? 6.083 7.742 -3.926 1.00 98.25 91 GLU A CA 1
ATOM 696 C C . GLU A 1 91 ? 6.395 6.876 -2.707 1.00 98.25 91 GLU A C 1
ATOM 698 O O . GLU A 1 91 ? 5.970 7.174 -1.597 1.00 98.25 91 GLU A O 1
ATOM 703 N N . ILE A 1 92 ? 7.130 5.789 -2.910 1.00 98.50 92 ILE A N 1
ATOM 704 C CA . ILE A 1 92 ? 7.550 4.882 -1.842 1.00 98.50 92 ILE A CA 1
ATOM 705 C C . ILE A 1 92 ? 9.065 4.808 -1.888 1.00 98.50 92 ILE A C 1
ATOM 707 O O . ILE A 1 92 ? 9.625 4.477 -2.935 1.00 98.50 92 ILE A O 1
ATOM 711 N N . VAL A 1 93 ? 9.720 5.091 -0.767 1.00 98.25 93 VAL A N 1
ATOM 712 C CA . VAL A 1 93 ? 11.177 4.992 -0.634 1.00 98.25 93 VAL A CA 1
AT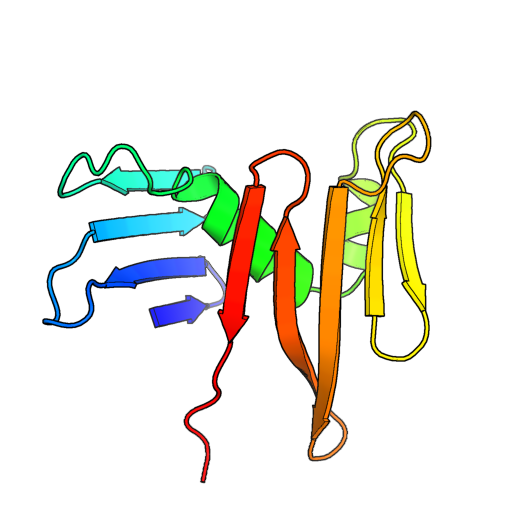OM 713 C C . VAL A 1 93 ? 11.519 3.711 0.104 1.00 98.25 93 VAL A C 1
ATOM 715 O O . VAL A 1 93 ? 10.857 3.331 1.072 1.00 98.25 93 VAL A O 1
ATOM 718 N N . TYR A 1 94 ? 12.570 3.044 -0.354 1.00 97.12 94 TYR A N 1
ATOM 719 C CA . TYR A 1 94 ? 13.004 1.759 0.155 1.00 97.12 94 TYR A CA 1
ATOM 720 C C . TYR A 1 94 ? 14.449 1.800 0.629 1.00 97.12 94 TYR A C 1
ATOM 722 O O . TYR A 1 94 ? 15.301 2.459 0.045 1.00 97.12 94 TYR A O 1
ATOM 730 N N . LEU A 1 95 ? 14.744 0.994 1.640 1.00 95.44 95 LEU A N 1
ATOM 731 C CA . LEU A 1 95 ? 16.099 0.664 2.051 1.00 95.44 95 LEU A CA 1
ATOM 732 C C . LEU A 1 95 ? 16.425 -0.772 1.631 1.00 95.44 95 LEU A C 1
ATOM 734 O O . LEU A 1 95 ? 15.581 -1.665 1.708 1.00 95.44 95 LEU A O 1
ATOM 738 N N . GLN A 1 96 ? 17.666 -1.007 1.210 1.00 92.31 96 GLN A N 1
ATOM 739 C CA . GLN A 1 96 ? 18.193 -2.357 1.025 1.00 92.31 96 GLN A CA 1
ATOM 740 C C . GLN A 1 96 ? 18.838 -2.830 2.328 1.00 92.31 96 GLN A C 1
ATOM 742 O O . GLN A 1 96 ? 19.826 -2.254 2.782 1.00 92.31 96 GLN A O 1
ATOM 747 N N . ARG A 1 97 ? 18.301 -3.891 2.933 1.00 88.06 97 ARG A N 1
ATOM 748 C CA . ARG A 1 97 ? 18.796 -4.449 4.198 1.00 88.06 97 ARG A CA 1
ATOM 749 C C . ARG A 1 97 ? 18.851 -5.967 4.109 1.00 88.06 97 ARG A C 1
ATOM 751 O O . ARG A 1 97 ? 17.852 -6.606 3.799 1.00 88.06 97 ARG A O 1
ATOM 758 N N . LYS A 1 98 ? 20.024 -6.560 4.368 1.00 87.25 98 LYS A N 1
ATOM 759 C CA . LYS A 1 98 ? 20.239 -8.025 4.305 1.00 87.25 98 LYS A CA 1
ATOM 760 C C . LYS A 1 98 ? 19.728 -8.649 2.985 1.00 87.25 98 LYS A C 1
ATOM 762 O O . LYS A 1 98 ? 19.117 -9.712 2.989 1.00 87.25 98 LYS A O 1
ATOM 767 N N . GLY A 1 99 ? 19.924 -7.952 1.860 1.00 85.75 99 GLY A N 1
ATOM 768 C CA . GLY A 1 99 ? 19.464 -8.391 0.533 1.00 85.75 99 GLY A CA 1
ATOM 769 C C . GLY A 1 99 ? 17.951 -8.289 0.296 1.00 85.75 99 GLY A C 1
ATOM 770 O O . GLY A 1 99 ? 17.468 -8.764 -0.728 1.00 85.75 99 GLY A O 1
ATOM 771 N N . LYS A 1 100 ? 17.196 -7.683 1.220 1.00 88.88 100 LYS A N 1
ATOM 772 C CA . LYS A 1 100 ? 15.761 -7.423 1.083 1.00 88.88 100 LYS A CA 1
ATOM 773 C C . LYS A 1 100 ? 15.504 -5.932 0.910 1.00 88.88 100 LYS A C 1
ATOM 775 O O . LYS A 1 100 ? 16.044 -5.107 1.646 1.00 88.88 100 LYS A O 1
ATOM 780 N N . ARG A 1 101 ? 14.613 -5.609 -0.025 1.00 91.56 101 ARG A N 1
ATOM 781 C CA . ARG A 1 101 ? 14.074 -4.263 -0.215 1.00 91.56 101 ARG A CA 1
ATOM 782 C C . ARG A 1 101 ? 12.939 -4.044 0.786 1.00 91.56 101 ARG A C 1
ATOM 784 O O . ARG A 1 101 ? 11.964 -4.790 0.768 1.00 91.56 101 ARG A O 1
ATOM 791 N N . GLN A 1 102 ? 13.067 -3.042 1.647 1.00 94.94 102 GLN A N 1
ATOM 792 C CA . GLN A 1 102 ? 12.109 -2.738 2.712 1.00 94.94 102 GLN A CA 1
ATOM 793 C C . GLN A 1 102 ? 11.605 -1.297 2.570 1.00 94.94 102 GLN A C 1
ATOM 795 O O . GLN A 1 102 ? 12.441 -0.394 2.523 1.00 94.94 102 GLN A O 1
ATOM 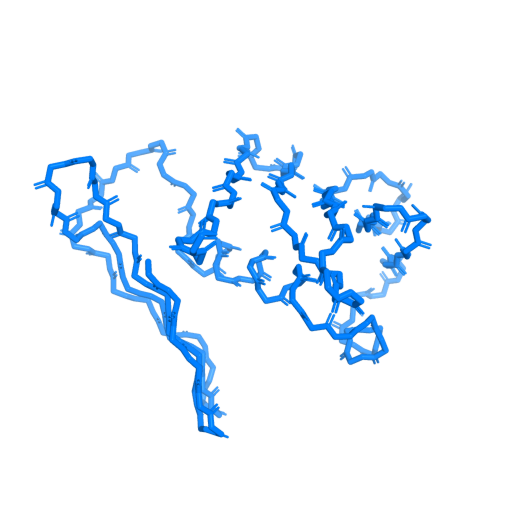800 N N . PRO A 1 103 ? 10.288 -1.045 2.458 1.00 97.00 103 PRO A N 1
ATOM 801 C CA . PRO A 1 103 ? 9.772 0.319 2.391 1.00 97.00 103 PRO A CA 1
ATOM 802 C C . PRO A 1 103 ? 9.974 1.049 3.721 1.00 97.00 103 PRO A C 1
ATOM 804 O O . PRO A 1 103 ? 9.645 0.524 4.778 1.00 97.00 103 PRO A O 1
ATOM 807 N N . ILE A 1 104 ? 10.500 2.269 3.668 1.00 97.00 104 ILE A N 1
ATOM 808 C CA . ILE A 1 104 ? 10.770 3.107 4.848 1.00 97.00 104 ILE A CA 1
ATOM 809 C C . ILE A 1 104 ? 9.880 4.349 4.899 1.00 97.00 104 ILE A C 1
ATOM 811 O O . ILE A 1 104 ? 9.612 4.867 5.983 1.00 97.00 104 ILE A O 1
ATOM 815 N N . SER A 1 105 ? 9.382 4.809 3.751 1.00 97.94 105 SER A N 1
ATOM 816 C CA . SER A 1 105 ? 8.401 5.887 3.691 1.00 97.94 105 SER A CA 1
ATOM 817 C C . SER A 1 105 ? 7.450 5.731 2.512 1.00 97.94 105 SER A C 1
ATOM 819 O O . SER A 1 105 ? 7.787 5.121 1.494 1.00 97.94 105 SER A O 1
ATOM 821 N N . ILE A 1 106 ? 6.255 6.293 2.673 1.00 98.19 106 ILE A N 1
ATOM 822 C CA . ILE A 1 106 ? 5.247 6.439 1.628 1.00 98.19 106 ILE A CA 1
ATOM 823 C C . ILE A 1 106 ? 4.765 7.886 1.663 1.00 98.19 106 ILE A C 1
ATOM 825 O O . ILE A 1 106 ? 4.236 8.326 2.680 1.00 98.19 106 ILE A O 1
ATOM 829 N N . GLU A 1 107 ? 4.920 8.602 0.558 1.00 97.81 107 GLU A N 1
ATOM 830 C CA . GLU A 1 107 ? 4.369 9.936 0.337 1.00 97.81 107 GLU A CA 1
ATOM 831 C C . GLU A 1 107 ? 3.120 9.820 -0.536 1.00 97.81 107 GLU A C 1
ATOM 833 O O . GLU A 1 107 ? 3.200 9.365 -1.682 1.00 97.81 107 GLU A O 1
ATOM 838 N N . GLN A 1 108 ? 1.968 10.227 -0.002 1.00 96.00 108 GLN A N 1
ATOM 839 C CA . GLN A 1 108 ? 0.688 10.187 -0.700 1.00 96.00 108 GLN A CA 1
ATOM 840 C C . GLN A 1 108 ? 0.226 11.603 -1.062 1.00 96.00 108 GLN A C 1
ATOM 842 O O . GLN A 1 108 ? -0.330 12.336 -0.240 1.00 96.00 108 GLN A O 1
ATOM 847 N N . GLN A 1 109 ? 0.436 11.983 -2.323 1.00 94.75 109 GLN A N 1
ATOM 848 C CA . GLN A 1 109 ? 0.228 13.354 -2.791 1.00 94.75 109 GLN A CA 1
ATOM 849 C C . GLN A 1 109 ? -1.242 13.724 -2.978 1.00 94.75 109 GLN A C 1
ATOM 851 O O . GLN A 1 109 ? -1.599 14.876 -2.744 1.00 94.75 109 GLN A O 1
ATOM 856 N N . ALA A 1 110 ? -2.102 12.779 -3.367 1.00 89.12 110 ALA A N 1
ATOM 857 C CA . ALA A 1 110 ? -3.520 13.054 -3.605 1.00 89.12 110 ALA A CA 1
ATOM 858 C C . ALA A 1 110 ? -4.310 13.288 -2.306 1.00 89.12 110 ALA A C 1
ATOM 860 O O . ALA A 1 110 ? -5.333 13.967 -2.326 1.00 89.12 110 ALA A O 1
ATOM 861 N N . PHE A 1 111 ? -3.835 12.742 -1.181 1.00 88.69 111 PHE A N 1
ATOM 862 C CA . PHE A 1 111 ? -4.492 12.854 0.128 1.00 88.69 111 PHE A CA 1
ATOM 863 C C . PHE A 1 111 ? -3.654 13.597 1.179 1.00 88.69 111 PHE A C 1
ATOM 865 O O . PHE A 1 111 ? -4.068 13.690 2.332 1.00 88.69 111 PHE A O 1
ATOM 872 N N . HIS A 1 112 ? -2.501 14.143 0.783 1.00 91.75 112 HIS A N 1
ATOM 873 C CA . HIS A 1 112 ? -1.651 15.016 1.597 1.00 91.75 112 HIS A CA 1
ATOM 874 C C . HIS A 1 112 ? -1.206 14.420 2.942 1.00 91.75 112 HIS A C 1
ATOM 876 O O . HIS A 1 112 ? -1.244 15.093 3.973 1.00 91.75 112 HIS A O 1
ATOM 882 N N . TYR A 1 113 ? -0.742 13.170 2.938 1.00 93.62 113 TYR A N 1
ATOM 883 C CA . TYR A 1 113 ? -0.120 12.564 4.115 1.00 93.62 113 TYR A CA 1
ATOM 884 C C . TYR A 1 113 ? 1.130 11.767 3.754 1.00 93.62 113 TYR A C 1
ATOM 886 O O . TYR A 1 113 ? 1.334 11.371 2.606 1.00 93.62 113 TYR A O 1
ATOM 894 N N . HIS A 1 114 ? 1.932 11.490 4.779 1.00 95.62 114 HIS A N 1
ATOM 895 C CA . HIS A 1 114 ? 3.079 10.601 4.695 1.00 95.62 114 HIS A CA 1
ATOM 896 C C . HIS A 1 114 ? 2.963 9.485 5.736 1.00 95.62 114 HIS A C 1
ATOM 898 O O . HIS A 1 114 ? 2.387 9.667 6.812 1.00 95.62 114 HIS A O 1
ATOM 904 N N . ILE A 1 115 ? 3.519 8.322 5.418 1.00 94.94 115 ILE A N 1
ATOM 905 C CA . ILE A 1 115 ? 3.669 7.195 6.337 1.00 94.94 115 ILE A CA 1
ATOM 906 C C . ILE A 1 115 ? 5.161 6.940 6.494 1.00 94.94 115 ILE A C 1
ATOM 908 O O . ILE A 1 115 ? 5.856 6.713 5.507 1.00 94.94 115 ILE A O 1
ATOM 912 N N . THR A 1 116 ? 5.634 6.906 7.735 1.00 95.44 116 THR A N 1
ATOM 913 C CA . THR A 1 116 ? 6.987 6.446 8.066 1.00 95.44 116 THR A CA 1
ATOM 914 C C . THR A 1 116 ? 6.911 5.018 8.585 1.00 95.44 116 THR A C 1
ATOM 916 O O . THR A 1 116 ? 6.139 4.725 9.499 1.00 95.44 116 THR A O 1
ATOM 919 N N . ILE A 1 117 ? 7.717 4.124 8.015 1.00 93.50 117 ILE A N 1
ATOM 920 C CA . ILE A 1 117 ? 7.777 2.715 8.401 1.00 93.50 117 ILE A CA 1
ATOM 921 C C . ILE A 1 117 ? 9.096 2.479 9.127 1.00 93.50 117 ILE A C 1
ATOM 923 O O . ILE A 1 117 ? 10.179 2.651 8.571 1.00 93.50 117 ILE A O 1
ATOM 927 N N . GLN A 1 118 ? 8.991 2.077 10.391 1.00 90.19 118 GLN A N 1
ATOM 928 C CA . GLN A 1 118 ? 10.130 1.709 11.222 1.00 90.19 118 GLN A CA 1
ATOM 929 C C . GLN A 1 118 ? 10.069 0.210 11.499 1.00 90.19 118 GLN A C 1
ATOM 931 O O . GLN A 1 118 ? 9.044 -0.308 11.944 1.00 90.19 118 GLN A O 1
ATOM 936 N N . TYR A 1 119 ? 11.167 -0.484 11.219 1.00 87.25 119 TYR A N 1
ATOM 937 C CA . TYR A 1 119 ? 11.310 -1.905 11.510 1.00 87.25 119 TYR A CA 1
ATOM 938 C C . TYR A 1 119 ? 11.909 -2.073 12.901 1.00 87.25 119 TYR A C 1
ATOM 940 O O . TYR A 1 119 ? 12.889 -1.409 13.230 1.00 87.25 119 TYR A O 1
ATOM 948 N N . LEU A 1 120 ? 11.316 -2.964 13.695 1.00 81.19 120 LEU A N 1
ATOM 949 C CA . LEU A 1 120 ? 11.732 -3.242 15.072 1.00 81.19 120 LEU A CA 1
ATOM 950 C C . LEU A 1 120 ? 12.830 -4.319 15.168 1.00 81.19 120 LEU A C 1
ATOM 952 O O . LEU A 1 120 ? 13.206 -4.682 16.275 1.00 81.19 120 LEU A O 1
ATOM 956 N N . ASP A 1 121 ? 13.343 -4.809 14.033 1.00 72.06 121 ASP A N 1
ATOM 957 C CA . ASP A 1 121 ? 14.358 -5.866 14.011 1.00 72.06 121 ASP A CA 1
ATOM 958 C C . ASP A 1 121 ? 15.776 -5.339 14.308 1.00 72.06 121 ASP A C 1
ATOM 960 O O . ASP A 1 121 ? 16.344 -4.573 13.505 1.00 72.06 121 ASP A O 1
ATOM 964 N N . ASP A 1 122 ? 16.252 -5.861 15.449 1.00 53.72 122 ASP A N 1
ATOM 965 C CA . ASP A 1 122 ? 17.578 -6.150 16.039 1.00 53.72 122 ASP A CA 1
ATOM 966 C C . ASP A 1 122 ? 18.742 -5.163 15.863 1.00 53.72 122 ASP A C 1
ATOM 968 O O . ASP A 1 122 ? 19.368 -5.132 14.772 1.00 53.72 122 ASP A O 1
#

Secondary structure (DSSP, 8-state):
-EEE-SSEEEEEEE-TTS-EEEEEEEETTEEEEEESS--TTSPPHHHHHHHHHHHHS-HHHHGGGSPTT-EEEEETTEEEEE-TT--EEEEEEEEEETTEEEEEEEEETTTTEEEE------